Protein AF-A0A1G4FHX2-F1 (afdb_monomer_lite)

Radius of gyration: 16.57 Å; chains: 1; bounding box: 31×23×45 Å

Structure (mmCIF, N/CA/C/O backbone):
data_AF-A0A1G4FHX2-F1
#
_entry.id   AF-A0A1G4FHX2-F1
#
loop_
_atom_site.group_PDB
_atom_site.id
_atom_site.type_symbol
_atom_site.label_atom_id
_atom_site.label_alt_id
_atom_site.label_comp_id
_atom_site.label_asym_id
_atom_site.label_entity_id
_atom_site.label_seq_id
_atom_site.pdbx_PDB_ins_code
_atom_site.Cartn_x
_atom_site.Cartn_y
_atom_site.Cartn_z
_atom_site.occupancy
_atom_site.B_iso_or_equiv
_atom_site.auth_seq_id
_atom_site.auth_comp_id
_atom_site.auth_asym_id
_atom_site.auth_atom_id
_atom_site.pdbx_PDB_model_num
ATOM 1 N N . MET A 1 1 ? 20.932 5.540 -26.518 1.00 60.09 1 MET A N 1
ATOM 2 C CA . MET A 1 1 ? 19.496 5.521 -26.184 1.00 60.09 1 MET A CA 1
ATOM 3 C C . MET A 1 1 ? 18.765 6.267 -27.281 1.00 60.09 1 MET A C 1
ATOM 5 O O . MET A 1 1 ? 19.198 7.349 -27.657 1.00 60.09 1 MET A O 1
ATOM 9 N N . SER A 1 2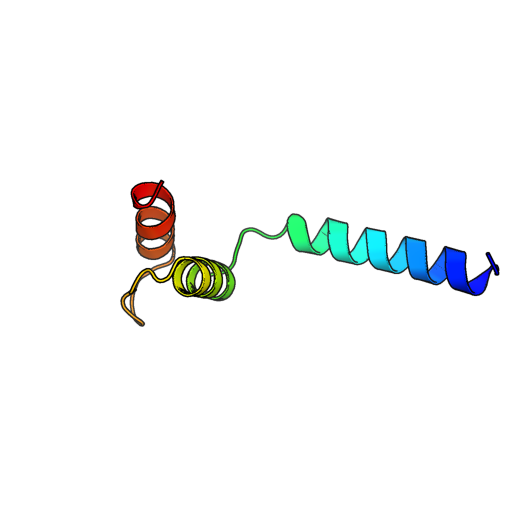 ? 17.724 5.666 -27.840 1.00 88.19 2 SER A N 1
ATOM 10 C CA . SER A 1 2 ? 16.801 6.324 -28.765 1.00 88.19 2 SER A CA 1
ATOM 11 C C . SER A 1 2 ? 16.005 7.416 -28.033 1.00 88.19 2 SER A C 1
ATOM 13 O O . SER A 1 2 ? 15.737 7.296 -26.836 1.00 88.19 2 SER A O 1
ATOM 15 N N . LEU A 1 3 ? 15.571 8.455 -28.759 1.00 81.19 3 LEU A N 1
ATOM 16 C CA . LEU A 1 3 ? 14.667 9.500 -28.245 1.00 81.19 3 LEU A CA 1
ATOM 17 C C . LEU A 1 3 ? 13.416 8.909 -27.571 1.00 81.19 3 LEU A C 1
ATOM 19 O O . LEU A 1 3 ? 12.883 9.482 -26.620 1.00 81.19 3 LEU A O 1
ATOM 23 N N . TYR A 1 4 ? 12.955 7.751 -28.051 1.00 80.69 4 TYR A N 1
ATOM 24 C CA . TYR A 1 4 ? 11.830 7.022 -27.471 1.00 80.69 4 TYR A CA 1
ATOM 25 C C . TYR A 1 4 ? 12.174 6.450 -26.091 1.00 80.69 4 TYR A C 1
ATOM 27 O O . TYR A 1 4 ? 11.406 6.608 -25.143 1.00 80.69 4 TYR A O 1
ATOM 35 N N . GLU A 1 5 ? 13.355 5.850 -25.956 1.00 82.69 5 GLU A N 1
ATOM 36 C CA . GLU A 1 5 ? 13.825 5.244 -24.708 1.00 82.69 5 GLU A CA 1
ATOM 37 C C . GLU A 1 5 ? 14.044 6.305 -23.620 1.00 82.69 5 GLU A C 1
ATOM 39 O O . GLU A 1 5 ? 13.638 6.111 -22.475 1.00 82.69 5 GLU A O 1
ATOM 44 N N . GLU A 1 6 ? 14.587 7.475 -23.970 1.00 84.31 6 GLU A N 1
ATOM 45 C CA . GLU A 1 6 ? 14.731 8.599 -23.032 1.00 84.31 6 GLU A CA 1
ATOM 46 C C . GLU A 1 6 ? 13.388 9.168 -22.565 1.00 84.31 6 GLU A C 1
ATOM 48 O O . GLU A 1 6 ? 13.252 9.611 -21.419 1.00 84.31 6 GLU A O 1
ATOM 53 N N . ARG A 1 7 ? 12.379 9.188 -23.442 1.00 83.75 7 ARG A N 1
ATOM 54 C CA . ARG A 1 7 ? 11.036 9.670 -23.096 1.00 83.75 7 ARG A CA 1
ATOM 55 C C . ARG A 1 7 ? 10.331 8.695 -22.160 1.00 83.75 7 ARG A C 1
ATOM 57 O O . ARG A 1 7 ? 9.767 9.128 -21.157 1.00 83.75 7 ARG A O 1
ATOM 64 N N . VAL A 1 8 ? 10.427 7.395 -22.448 1.00 89.50 8 VAL A N 1
ATOM 65 C CA . VAL A 1 8 ? 9.897 6.330 -21.587 1.00 89.50 8 VAL A CA 1
ATOM 66 C C . VAL A 1 8 ? 10.582 6.361 -20.225 1.00 89.50 8 VAL A C 1
ATOM 68 O O . VAL A 1 8 ? 9.889 6.357 -19.214 1.00 89.50 8 VAL A O 1
ATOM 71 N N . LYS A 1 9 ? 11.914 6.489 -20.175 1.00 87.06 9 LYS A N 1
ATOM 72 C CA . LYS A 1 9 ? 12.667 6.555 -18.914 1.00 87.06 9 LYS A CA 1
ATOM 73 C C . LYS A 1 9 ? 12.230 7.736 -18.043 1.00 87.06 9 LYS A C 1
ATOM 75 O O . LYS A 1 9 ? 11.960 7.546 -16.861 1.00 87.06 9 LYS A O 1
ATOM 80 N N . ARG A 1 10 ? 12.069 8.930 -18.632 1.00 86.38 10 ARG A N 1
ATOM 81 C CA . ARG A 1 10 ? 11.566 10.119 -17.919 1.00 86.38 10 ARG A CA 1
ATOM 82 C C . ARG A 1 10 ? 10.144 9.940 -17.403 1.00 86.38 10 ARG A C 1
ATOM 84 O O . ARG A 1 10 ? 9.867 10.319 -16.270 1.00 86.38 10 ARG A O 1
ATOM 91 N N . LEU A 1 11 ? 9.253 9.362 -18.209 1.00 85.69 11 LEU A N 1
ATOM 92 C CA . LEU A 1 11 ? 7.878 9.097 -17.792 1.00 85.69 11 LEU A CA 1
ATOM 93 C C . LEU A 1 11 ? 7.843 8.095 -16.631 1.00 85.69 11 LEU A C 1
ATOM 95 O O . LEU A 1 11 ? 7.158 8.331 -15.641 1.00 85.69 11 LEU A O 1
ATOM 99 N N . HIS A 1 12 ? 8.627 7.019 -16.728 1.00 82.75 12 HIS A N 1
ATOM 100 C CA . HIS A 1 12 ? 8.724 5.991 -15.696 1.00 82.75 12 HIS A CA 1
ATOM 101 C C . HIS A 1 12 ? 9.236 6.573 -14.376 1.00 82.75 12 HIS A C 1
ATOM 103 O O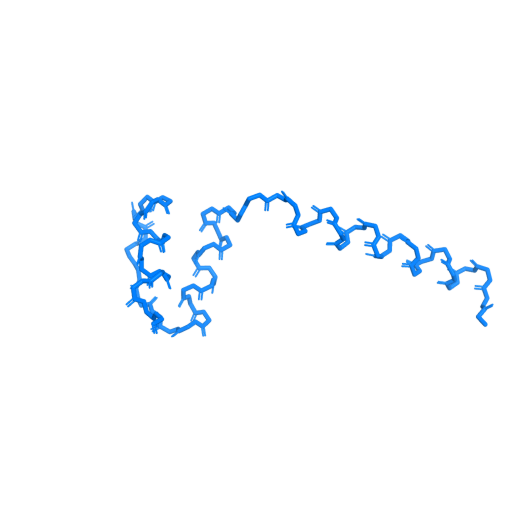 . HIS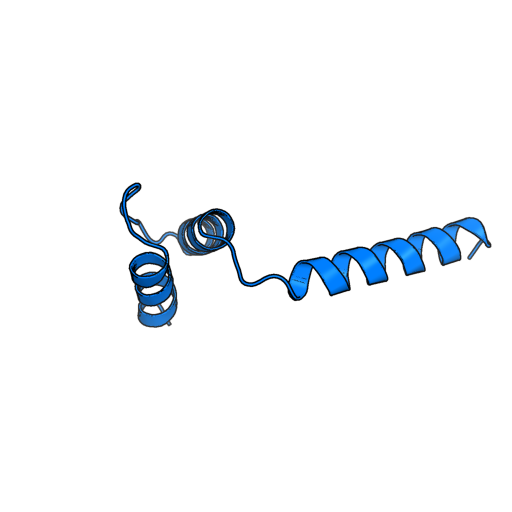 A 1 12 ? 8.651 6.334 -13.325 1.00 82.75 12 HIS A O 1
ATOM 109 N N . GLU A 1 13 ? 10.285 7.395 -14.429 1.00 79.81 13 GLU A N 1
ATOM 110 C CA . GLU A 1 13 ? 10.840 8.055 -13.248 1.00 79.81 13 GLU A CA 1
ATOM 111 C C . GLU A 1 13 ? 9.829 9.023 -12.611 1.00 79.81 13 GLU A C 1
ATOM 113 O O . GLU A 1 13 ? 9.674 9.043 -11.392 1.00 79.81 13 GLU A O 1
ATOM 118 N N . HIS A 1 14 ? 9.080 9.776 -13.423 1.00 78.56 14 HIS A N 1
ATOM 119 C CA . HIS A 1 14 ? 8.061 10.709 -12.938 1.00 78.56 14 HIS A CA 1
ATOM 120 C C . HIS A 1 14 ? 6.873 9.990 -12.283 1.00 78.56 14 HIS A C 1
ATOM 122 O O . HIS A 1 14 ? 6.424 10.393 -11.209 1.00 78.56 14 HIS A O 1
ATOM 128 N N . VAL A 1 15 ? 6.395 8.900 -12.894 1.00 78.75 15 VAL A N 1
ATOM 129 C CA . VAL A 1 15 ? 5.319 8.059 -12.348 1.00 78.75 15 VAL A CA 1
ATOM 130 C C . VAL A 1 15 ? 5.767 7.405 -11.041 1.00 78.75 15 VAL A C 1
ATOM 132 O O . VAL A 1 15 ? 5.075 7.537 -10.034 1.00 78.75 15 VAL A O 1
ATOM 135 N N . MET A 1 16 ? 6.957 6.800 -11.011 1.00 73.50 16 MET A N 1
ATOM 136 C CA . MET A 1 16 ? 7.516 6.173 -9.805 1.00 73.50 16 MET A CA 1
ATOM 137 C C . MET A 1 16 ? 7.734 7.183 -8.670 1.00 73.50 16 MET A C 1
ATOM 139 O O . MET A 1 16 ? 7.482 6.888 -7.501 1.00 73.50 16 MET A O 1
ATOM 143 N N . LYS A 1 17 ? 8.171 8.405 -8.997 1.00 73.88 17 LYS A N 1
ATOM 144 C CA . LYS A 1 17 ? 8.378 9.480 -8.019 1.00 73.88 17 LYS A CA 1
ATOM 145 C C . LYS A 1 17 ? 7.063 10.001 -7.435 1.00 73.88 17 LYS A C 1
ATOM 147 O O . LYS A 1 17 ? 7.024 10.308 -6.245 1.00 73.88 17 LYS A O 1
ATOM 152 N N . ASN A 1 18 ? 5.997 10.070 -8.233 1.00 63.56 18 ASN A N 1
ATOM 153 C CA . ASN A 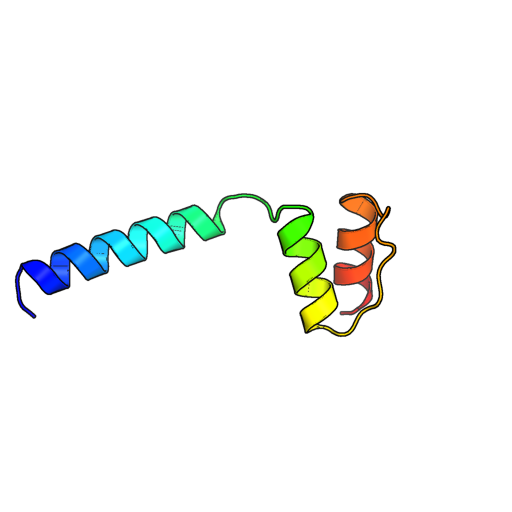1 18 ? 4.669 10.435 -7.738 1.00 63.56 18 ASN A CA 1
ATOM 154 C C . ASN A 1 18 ? 4.018 9.313 -6.921 1.00 63.56 18 ASN A C 1
ATOM 156 O O . ASN A 1 18 ? 3.366 9.603 -5.923 1.00 63.56 18 ASN A O 1
ATOM 160 N N . GLN A 1 19 ? 4.244 8.050 -7.282 1.00 60.88 19 GLN A N 1
ATOM 161 C CA . GLN A 1 19 ? 3.691 6.899 -6.567 1.00 60.88 19 GLN A CA 1
ATOM 162 C C . GLN A 1 19 ? 4.257 6.759 -5.141 1.00 60.88 19 GLN A C 1
ATOM 164 O O . GLN A 1 19 ? 3.555 6.319 -4.239 1.00 60.88 19 GLN A O 1
ATOM 169 N N . LYS A 1 20 ? 5.497 7.212 -4.905 1.00 58.06 20 LYS A N 1
ATOM 170 C CA . LYS A 1 20 ? 6.115 7.252 -3.565 1.00 58.06 20 LYS A CA 1
ATOM 171 C C . LYS A 1 20 ? 5.612 8.375 -2.649 1.00 58.06 20 LYS A C 1
ATOM 173 O O . LYS A 1 20 ? 5.929 8.354 -1.465 1.00 58.06 20 LYS A O 1
ATOM 178 N N . LYS A 1 21 ? 4.900 9.382 -3.170 1.00 56.91 21 LYS A N 1
ATOM 179 C CA . LYS A 1 21 ? 4.465 10.559 -2.390 1.00 56.91 21 LYS A CA 1
ATOM 180 C C . LYS A 1 21 ? 3.039 10.474 -1.858 1.00 56.91 21 LYS A C 1
ATOM 182 O O . LYS A 1 21 ? 2.688 11.260 -0.983 1.00 56.91 21 LYS A O 1
ATOM 187 N N . SER A 1 22 ? 2.225 9.560 -2.368 1.00 60.62 22 SER A N 1
ATOM 188 C CA . SER A 1 22 ? 0.944 9.235 -1.750 1.00 60.62 22 SER A CA 1
ATOM 189 C C . SER A 1 22 ? 1.206 8.451 -0.472 1.00 60.62 22 SER A C 1
ATOM 191 O O . SER A 1 22 ? 1.876 7.422 -0.514 1.00 60.62 22 SER A O 1
ATOM 193 N N . GLU A 1 23 ? 0.698 8.949 0.655 1.00 67.12 23 GLU A N 1
ATOM 194 C CA . GLU A 1 23 ? 0.676 8.206 1.914 1.00 67.12 23 GLU A CA 1
ATOM 195 C C . GLU A 1 23 ? 0.227 6.760 1.656 1.00 67.12 23 GLU A C 1
ATOM 197 O O . GLU A 1 23 ? -0.742 6.566 0.912 1.00 67.12 23 GLU A O 1
ATOM 202 N N . PRO A 1 24 ? 0.886 5.754 2.260 1.00 70.38 24 PRO A N 1
ATOM 203 C CA . PRO A 1 24 ? 0.520 4.365 2.045 1.00 70.38 24 PRO A CA 1
ATOM 204 C C . PRO A 1 24 ? -0.961 4.193 2.373 1.00 70.38 24 PRO A C 1
ATOM 206 O O . PRO A 1 24 ? -1.448 4.586 3.446 1.00 70.38 24 PRO A O 1
ATOM 209 N N . THR A 1 25 ? -1.710 3.670 1.406 1.00 80.31 25 THR A N 1
ATOM 210 C CA . THR A 1 25 ? -3.122 3.379 1.616 1.00 80.31 25 THR A CA 1
ATOM 211 C C . THR A 1 25 ? -3.254 2.181 2.552 1.00 80.31 25 THR A C 1
ATOM 213 O O . THR A 1 25 ? -2.297 1.451 2.800 1.00 80.31 25 THR A O 1
ATOM 216 N N . VAL A 1 26 ? -4.455 1.944 3.083 1.00 82.31 26 VAL A N 1
ATOM 217 C CA . VAL A 1 26 ? -4.729 0.744 3.898 1.00 82.31 26 VAL A CA 1
ATOM 218 C C . VAL A 1 26 ? -4.314 -0.531 3.154 1.00 82.31 26 VAL A C 1
ATOM 220 O O . VAL A 1 26 ? -3.795 -1.456 3.768 1.00 82.31 26 VAL A O 1
ATOM 223 N N . THR A 1 27 ? -4.488 -0.560 1.833 1.00 82.81 27 THR A N 1
ATOM 224 C CA . THR A 1 27 ? -4.085 -1.679 0.976 1.00 82.81 27 THR A CA 1
ATOM 225 C C . THR A 1 27 ? -2.567 -1.845 0.912 1.00 82.81 27 THR A C 1
ATOM 227 O O . THR A 1 27 ? -2.086 -2.974 0.961 1.00 82.81 27 THR A O 1
ATOM 230 N N . ASP A 1 28 ? -1.813 -0.744 0.843 1.00 83.56 28 ASP A N 1
ATOM 231 C CA . ASP A 1 28 ? -0.345 -0.783 0.860 1.00 83.56 28 ASP A CA 1
ATOM 232 C C . ASP A 1 28 ? 0.175 -1.255 2.221 1.00 83.56 28 ASP A C 1
ATOM 234 O O . ASP A 1 28 ? 1.030 -2.130 2.276 1.00 83.56 28 ASP A O 1
ATOM 238 N N . LEU A 1 29 ? -0.405 -0.766 3.323 1.00 85.06 29 LEU A N 1
ATOM 239 C CA . LEU A 1 29 ? -0.043 -1.200 4.679 1.00 85.06 29 LEU A CA 1
ATOM 240 C C . LEU A 1 29 ? -0.303 -2.697 4.886 1.00 85.06 29 LEU A C 1
ATOM 242 O O . LEU A 1 29 ? 0.534 -3.395 5.448 1.00 85.06 29 LEU A O 1
ATOM 246 N N . LYS A 1 30 ? -1.439 -3.202 4.387 1.00 85.69 30 LYS A N 1
ATOM 247 C CA . LYS A 1 30 ? -1.758 -4.635 4.407 1.00 85.69 30 LYS A CA 1
ATOM 248 C C . LYS A 1 30 ? -0.734 -5.452 3.625 1.00 85.69 30 LYS A C 1
ATOM 250 O O . LYS A 1 30 ? -0.265 -6.453 4.145 1.00 85.69 30 LYS A O 1
ATOM 255 N N . LYS A 1 31 ? -0.345 -5.007 2.425 1.00 86.38 31 LYS A N 1
ATOM 256 C CA . LYS A 1 31 ? 0.720 -5.660 1.648 1.00 86.38 31 LYS A CA 1
ATOM 257 C C . LYS A 1 31 ? 2.050 -5.677 2.391 1.00 86.38 31 LYS A C 1
ATOM 259 O O . LYS A 1 31 ? 2.683 -6.718 2.433 1.00 86.38 31 LYS A O 1
ATOM 264 N N . MET A 1 32 ? 2.445 -4.562 3.002 1.00 84.19 32 MET A N 1
ATOM 265 C CA . MET A 1 32 ? 3.701 -4.481 3.753 1.00 84.19 32 MET A CA 1
ATOM 266 C C . MET A 1 32 ? 3.709 -5.416 4.972 1.00 84.19 32 MET A C 1
ATOM 268 O O . MET A 1 32 ? 4.751 -5.979 5.300 1.00 84.19 32 MET A O 1
ATOM 272 N N . LEU A 1 33 ? 2.563 -5.592 5.641 1.00 86.44 33 LEU A N 1
ATOM 273 C CA . LEU A 1 33 ? 2.408 -6.560 6.733 1.00 86.44 33 LEU A CA 1
ATOM 274 C C . LEU A 1 33 ? 2.478 -8.002 6.220 1.00 86.44 33 LEU A C 1
ATOM 276 O O . LEU A 1 33 ? 3.178 -8.815 6.814 1.00 86.44 33 LEU A O 1
ATOM 280 N N . ASP A 1 34 ? 1.825 -8.286 5.092 1.00 87.25 34 ASP A N 1
ATOM 281 C CA . ASP A 1 34 ? 1.863 -9.587 4.412 1.00 87.25 34 ASP A CA 1
ATOM 282 C C . ASP A 1 34 ? 3.297 -9.959 3.989 1.00 87.25 34 ASP A C 1
ATOM 284 O O . ASP A 1 34 ? 3.773 -11.051 4.286 1.00 87.25 34 ASP A O 1
ATOM 288 N N . GLU A 1 35 ? 4.039 -9.012 3.398 1.00 85.88 35 GLU A N 1
ATOM 289 C CA . GLU A 1 35 ? 5.453 -9.175 3.025 1.00 85.88 35 GLU A CA 1
ATOM 290 C C . GLU A 1 35 ? 6.362 -9.431 4.234 1.00 85.88 35 GLU A C 1
ATOM 292 O O . GLU A 1 35 ? 7.360 -10.143 4.120 1.00 85.88 35 GLU A O 1
ATOM 297 N N . LYS A 1 36 ? 6.023 -8.871 5.400 1.00 83.25 36 LYS A N 1
ATOM 298 C CA . LYS A 1 36 ? 6.721 -9.127 6.668 1.00 83.25 36 LYS A CA 1
ATOM 299 C C . LYS A 1 36 ? 6.239 -10.403 7.375 1.00 83.25 36 LYS A C 1
ATOM 301 O O . LYS A 1 36 ? 6.830 -10.777 8.384 1.00 83.25 36 LYS A O 1
ATOM 306 N N . GLY A 1 37 ? 5.195 -11.069 6.873 1.00 85.12 37 GLY A N 1
ATOM 307 C CA . GLY A 1 37 ? 4.588 -12.245 7.502 1.00 85.12 37 GLY A CA 1
ATOM 308 C C . GLY A 1 37 ? 3.832 -11.936 8.799 1.00 85.12 37 GLY A C 1
ATOM 309 O O . GLY A 1 37 ? 3.684 -12.814 9.646 1.00 85.12 37 GLY A O 1
ATOM 310 N N . ILE A 1 38 ? 3.387 -10.691 8.984 1.00 86.81 38 ILE A N 1
ATOM 311 C CA . ILE A 1 38 ? 2.660 -10.246 10.174 1.00 86.81 38 ILE A CA 1
ATOM 312 C C . ILE A 1 38 ? 1.166 -10.415 9.913 1.00 86.81 38 ILE A C 1
ATOM 314 O O . ILE A 1 38 ? 0.596 -9.732 9.061 1.00 86.81 38 ILE A O 1
ATOM 318 N N . GLU A 1 39 ? 0.516 -11.298 10.670 1.00 85.00 39 GLU A N 1
ATOM 319 C CA . GLU A 1 39 ? -0.940 -11.414 10.631 1.00 85.00 39 GLU A CA 1
ATOM 320 C C . GLU A 1 39 ? -1.601 -10.134 11.155 1.00 85.00 39 GLU A C 1
ATOM 322 O O . GLU A 1 39 ? -1.233 -9.580 12.193 1.00 85.00 39 GLU A O 1
ATOM 327 N N . TYR A 1 40 ? -2.612 -9.669 10.427 1.00 85.06 40 TYR A N 1
ATOM 328 C CA . TYR A 1 40 ? -3.383 -8.484 10.770 1.00 85.06 40 TYR A CA 1
ATOM 329 C C . TYR A 1 40 ? -4.879 -8.767 10.679 1.00 85.06 40 TYR A C 1
ATOM 331 O O . TYR A 1 40 ? -5.339 -9.566 9.863 1.00 85.06 40 TYR A O 1
ATOM 339 N N . ASP A 1 41 ? -5.671 -8.068 11.492 1.00 85.81 41 ASP A N 1
ATOM 340 C CA . ASP A 1 41 ? -7.126 -8.166 11.405 1.00 85.81 41 ASP A CA 1
ATOM 341 C C . ASP A 1 41 ? -7.616 -7.511 10.101 1.00 85.81 41 ASP A C 1
ATOM 343 O O . ASP A 1 41 ? -7.286 -6.366 9.779 1.00 85.81 41 ASP A O 1
ATOM 347 N N . VAL A 1 42 ? -8.445 -8.219 9.331 1.00 81.25 42 VAL A N 1
ATOM 348 C CA . VAL A 1 42 ? -9.008 -7.717 8.067 1.00 81.25 42 VAL A CA 1
ATOM 349 C C . VAL A 1 42 ? -9.826 -6.431 8.280 1.00 81.25 42 VAL A C 1
ATOM 351 O O . VAL A 1 42 ? -9.875 -5.586 7.376 1.00 81.25 42 VAL A O 1
ATOM 354 N N . LYS A 1 43 ? -10.415 -6.258 9.473 1.00 83.31 43 LYS A N 1
ATOM 355 C CA . LYS A 1 43 ? -11.163 -5.078 9.933 1.00 83.31 43 LYS A CA 1
ATOM 356 C C . LYS A 1 43 ? -10.298 -4.048 10.672 1.00 83.31 43 LYS A C 1
ATOM 358 O O . LYS A 1 43 ? -10.838 -3.016 11.080 1.00 83.31 43 LYS A O 1
ATOM 363 N N . ALA A 1 44 ? -8.994 -4.287 10.840 1.00 82.31 44 ALA A N 1
ATOM 364 C CA . ALA A 1 44 ? -8.081 -3.321 11.444 1.00 82.31 44 ALA A CA 1
ATOM 365 C C . ALA A 1 44 ? -8.132 -1.982 10.699 1.00 82.31 44 ALA A C 1
ATOM 367 O O . ALA A 1 44 ? -8.169 -1.918 9.464 1.00 82.31 44 ALA A O 1
ATOM 368 N N . LYS A 1 45 ? -8.130 -0.887 11.463 1.00 85.44 45 LYS A N 1
ATOM 369 C CA . LYS A 1 45 ? -8.075 0.465 10.904 1.00 85.44 45 LYS A CA 1
ATOM 370 C C . LYS A 1 45 ? -6.650 0.783 10.458 1.00 85.44 45 LYS A C 1
ATOM 372 O O . LYS A 1 45 ? -5.690 0.167 10.912 1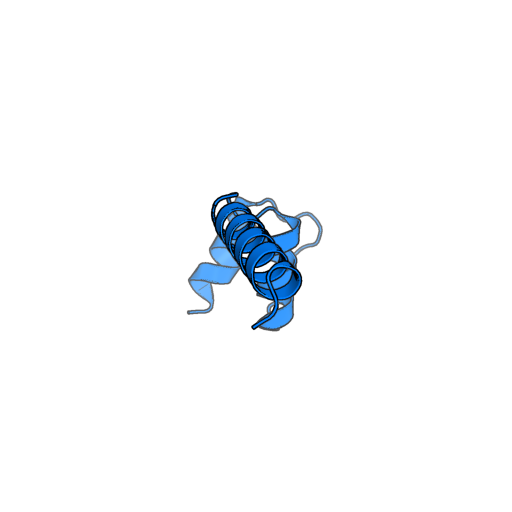.00 85.44 45 LYS A O 1
ATOM 377 N N . LYS A 1 46 ? -6.506 1.817 9.618 1.00 82.50 46 LYS A N 1
ATOM 378 C CA . LYS A 1 46 ? -5.200 2.307 9.132 1.00 82.50 46 LYS A CA 1
ATOM 379 C C . LYS A 1 46 ? -4.177 2.465 10.271 1.00 82.50 46 LYS A C 1
ATOM 381 O O . LYS A 1 46 ? -3.037 2.057 10.114 1.00 82.50 46 LYS A O 1
ATOM 386 N N . GLY A 1 47 ? -4.599 3.010 11.416 1.00 83.19 47 GLY A N 1
ATOM 387 C CA . GLY A 1 47 ? -3.725 3.225 12.575 1.00 83.19 47 GLY A CA 1
ATOM 388 C C . GLY A 1 47 ? -3.239 1.940 13.252 1.00 83.19 47 GLY A C 1
ATOM 389 O O . GLY A 1 47 ? -2.088 1.885 13.666 1.00 83.19 47 GLY A O 1
ATOM 390 N N . ASP A 1 48 ? -4.073 0.902 13.332 1.00 85.19 48 ASP A N 1
ATOM 391 C CA . ASP A 1 48 ? -3.673 -0.387 13.913 1.00 85.19 48 ASP A CA 1
ATOM 392 C C . ASP A 1 48 ? -2.694 -1.128 12.994 1.00 85.19 48 ASP A C 1
ATOM 394 O O . ASP A 1 48 ? -1.705 -1.680 13.465 1.00 85.19 48 ASP A O 1
ATOM 398 N N . LEU A 1 49 ? -2.906 -1.059 11.674 1.00 85.38 49 LEU A N 1
ATOM 399 C CA . LEU A 1 49 ? -1.983 -1.627 10.684 1.00 85.38 49 LEU A CA 1
ATOM 400 C C . LEU A 1 49 ? -0.608 -0.939 10.717 1.00 85.38 49 LEU A C 1
ATOM 402 O O . LEU A 1 49 ? 0.414 -1.611 10.623 1.00 85.38 49 LEU A O 1
ATOM 406 N N . ILE A 1 50 ? -0.572 0.389 10.888 1.00 84.44 50 ILE A N 1
ATOM 407 C CA . ILE A 1 50 ? 0.688 1.135 11.051 1.00 84.44 50 ILE A CA 1
ATOM 408 C C . ILE A 1 50 ? 1.401 0.709 12.337 1.00 84.44 50 ILE A C 1
ATOM 410 O O . ILE A 1 50 ? 2.589 0.413 12.294 1.00 84.44 50 ILE A O 1
ATOM 414 N N . LYS A 1 51 ? 0.679 0.597 13.459 1.00 85.88 51 LYS A N 1
ATOM 415 C CA . LYS A 1 51 ? 1.269 0.146 14.729 1.00 85.88 51 LYS A CA 1
ATOM 416 C C . LYS A 1 51 ? 1.864 -1.256 14.644 1.00 85.88 51 LYS A C 1
ATOM 418 O O . LYS A 1 51 ? 2.897 -1.501 15.252 1.00 85.88 51 LYS A O 1
ATOM 423 N N . LEU A 1 52 ? 1.228 -2.167 13.907 1.00 85.44 52 LEU A N 1
ATOM 424 C CA . LEU A 1 52 ? 1.775 -3.506 13.670 1.00 85.44 52 LEU A CA 1
ATOM 425 C C .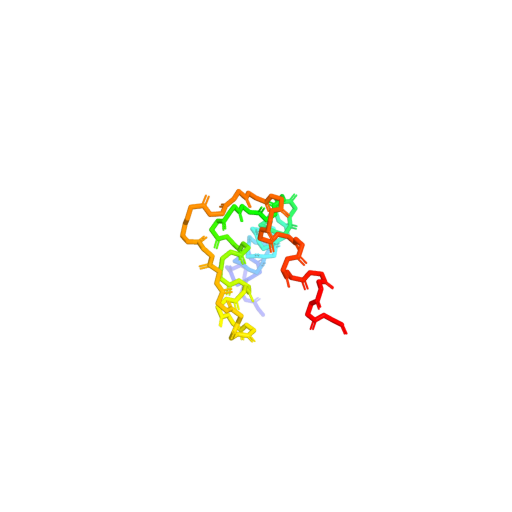 LEU A 1 52 ? 3.063 -3.455 12.834 1.00 85.44 52 LEU A C 1
ATOM 427 O O . LEU A 1 52 ? 3.983 -4.218 13.103 1.00 85.44 52 LEU A O 1
ATOM 431 N N . LEU A 1 53 ? 3.148 -2.545 11.856 1.00 81.25 53 LEU A N 1
ATOM 432 C CA . LEU A 1 53 ? 4.365 -2.337 11.065 1.00 81.25 53 LEU A CA 1
ATOM 433 C C . LEU A 1 53 ? 5.506 -1.738 11.892 1.00 81.25 53 LEU A C 1
ATOM 435 O O . LEU A 1 53 ? 6.641 -2.173 11.727 1.00 81.25 53 LEU A O 1
ATOM 439 N N . GLU A 1 54 ? 5.208 -0.765 12.755 1.00 81.25 54 GLU A N 1
ATOM 440 C CA . GLU A 1 54 ? 6.194 -0.111 13.629 1.00 81.25 54 GLU A CA 1
ATOM 441 C C . GLU A 1 54 ? 6.634 -1.006 14.795 1.00 81.25 54 GLU A C 1
ATOM 443 O O . GLU A 1 54 ? 7.788 -0.960 15.194 1.00 81.25 54 GLU A O 1
ATOM 448 N N . GLY A 1 55 ? 5.738 -1.831 15.345 1.00 75.56 55 GLY A N 1
ATOM 449 C CA . GLY A 1 55 ? 6.044 -2.727 16.467 1.00 75.56 55 GLY A CA 1
ATOM 450 C C . GLY A 1 55 ? 6.794 -4.007 16.085 1.00 75.56 55 GLY A C 1
ATOM 451 O O . GLY A 1 55 ? 7.169 -4.767 16.973 1.00 75.56 55 GLY A O 1
ATOM 452 N N . ALA A 1 56 ? 6.971 -4.267 14.789 1.00 65.88 56 ALA A N 1
ATOM 453 C CA . ALA A 1 56 ? 7.711 -5.414 14.264 1.00 65.88 56 ALA A CA 1
ATOM 454 C C . ALA A 1 56 ? 9.161 -5.082 13.854 1.00 65.88 56 ALA A C 1
ATOM 456 O O . ALA A 1 56 ? 9.837 -5.937 13.278 1.00 65.88 56 ALA A O 1
ATOM 457 N N . GLU A 1 57 ? 9.607 -3.846 14.090 1.00 51.72 57 GLU A N 1
ATOM 458 C CA . GLU A 1 57 ? 10.998 -3.389 13.950 1.00 51.72 57 GLU A CA 1
ATOM 459 C C . GLU A 1 57 ? 11.736 -3.474 15.294 1.00 51.72 57 GLU A C 1
ATOM 461 O O . GLU A 1 57 ? 12.915 -3.897 15.278 1.00 51.72 57 GLU A O 1
#

pLDDT: mean 79.57, std 9.13, range [51.72, 89.5]

Sequence (57 aa):
MSLYEERVKRLHEHVMKNQKKSEPTVTDLKKMLDEKGIEYDVKAKKGDLIKLLEGAE

Foldseek 3Di:
DDPVVVVVVVVVVVVVVVVVPPDQDPVNLVVLCVVVVHDDDPPDDPVVSVVSVVVVD

Secondary structure (DSSP, 8-state):
--HHHHHHHHHHHHHHHHHTTS---HHHHHHHHHHTT----TT--HHHHHHHHHTT-